Protein AF-A0A9P5JTH3-F1 (afdb_monomer_lite)

Radius of gyration: 14.36 Å; chains: 1; bounding box: 40×23×46 Å

Secondary structure (DSSP, 8-state):
--PPPSSPPHHHHHHHHHT-TT--EEEEE-S-S----------PPPEE-TT--EEEEEE-HHHHHHHHTTEE-TT--EEEEEE-S-S----HHHHHHHHTS-------------

Foldseek 3Di:
DDDPFPDDALVVVLVVLLVCLQDAEEAEADDDQDGDRPPDDDPDAAHENANHQYYADEYALVSVLVNLVRYDHLNHNAYEYHYDPDVDDDRVSVVVSVVVHDDDDHPHPPDDDD

Sequence (114 aa):
MDHPSTYFHPNTLLRWLSFMPLLEALVINFIFPDGHVESHTPTMTSVALPNLHRFRFQGVGTYLEELVHRITAPRLEKLEIEFFNQPTFSVPRFLQFMNTREPHVLEVETGLAS

Structure (mmCIF, N/CA/C/O backbone):
data_AF-A0A9P5JTH3-F1
#
_entry.id   AF-A0A9P5JTH3-F1
#
loop_
_atom_site.group_PDB
_atom_site.id
_atom_site.type_symbol
_atom_site.label_atom_id
_atom_site.label_alt_id
_atom_site.label_comp_id
_atom_site.label_asym_id
_atom_site.label_entity_id
_atom_site.label_seq_id
_atom_site.pdbx_PDB_ins_code
_atom_site.Cartn_x
_atom_site.Cartn_y
_atom_site.Cartn_z
_atom_site.occupancy
_atom_site.B_iso_or_equiv
_atom_site.auth_seq_id
_atom_site.auth_comp_id
_atom_site.auth_asym_id
_atom_site.auth_atom_id
_atom_site.pdbx_PDB_model_num
ATOM 1 N N . MET A 1 1 ? 5.183 -2.692 -31.308 1.00 36.88 1 MET A N 1
ATOM 2 C CA . MET A 1 1 ? 4.786 -3.981 -30.714 1.00 36.88 1 MET A CA 1
ATOM 3 C C . MET A 1 1 ? 4.501 -3.681 -29.266 1.00 36.88 1 MET A C 1
ATOM 5 O O . MET A 1 1 ? 5.443 -3.425 -28.531 1.00 36.88 1 MET A O 1
ATOM 9 N N . ASP A 1 2 ? 3.228 -3.608 -28.904 1.00 42.69 2 ASP A N 1
ATOM 10 C CA . ASP A 1 2 ? 2.807 -3.387 -27.525 1.00 42.69 2 ASP A CA 1
ATOM 11 C C . ASP A 1 2 ? 3.078 -4.672 -26.743 1.00 42.69 2 ASP A C 1
ATOM 13 O O . ASP A 1 2 ? 2.511 -5.728 -27.036 1.00 42.69 2 ASP A O 1
ATOM 17 N N . HIS A 1 3 ? 4.029 -4.621 -25.814 1.00 46.50 3 HIS A N 1
ATOM 18 C CA . HIS A 1 3 ? 4.235 -5.722 -24.885 1.00 46.50 3 HIS A CA 1
ATOM 19 C C . HIS A 1 3 ? 3.020 -5.765 -23.952 1.00 46.50 3 HIS A C 1
ATOM 21 O O . HIS A 1 3 ? 2.685 -4.732 -23.368 1.00 46.50 3 HIS A O 1
ATOM 27 N N . PRO A 1 4 ? 2.321 -6.908 -23.819 1.00 49.25 4 PRO A N 1
ATOM 28 C CA . PRO A 1 4 ? 1.235 -7.008 -22.859 1.00 49.25 4 PRO A CA 1
ATOM 29 C C . PRO A 1 4 ? 1.810 -6.693 -21.481 1.00 49.25 4 PRO A C 1
ATOM 31 O O . PRO A 1 4 ? 2.764 -7.340 -21.050 1.00 49.25 4 PRO A O 1
ATOM 34 N N . SER A 1 5 ? 1.256 -5.684 -20.805 1.00 54.66 5 SER A N 1
ATOM 35 C CA . SER A 1 5 ? 1.673 -5.356 -19.448 1.00 54.66 5 SER A CA 1
ATOM 36 C C . SER A 1 5 ? 1.544 -6.612 -18.592 1.00 54.66 5 SER A C 1
ATOM 38 O O . SER A 1 5 ? 0.446 -7.147 -18.426 1.00 54.66 5 SER A O 1
ATOM 40 N N . THR A 1 6 ? 2.652 -7.082 -18.026 1.00 62.56 6 THR A N 1
ATOM 41 C CA . THR A 1 6 ? 2.651 -8.266 -17.151 1.00 62.56 6 THR A CA 1
ATOM 42 C C . THR A 1 6 ? 1.923 -7.997 -15.825 1.00 62.56 6 THR A C 1
ATOM 44 O O . THR A 1 6 ? 1.679 -8.911 -15.039 1.00 62.56 6 THR A O 1
ATOM 47 N N . TYR A 1 7 ? 1.574 -6.735 -15.559 1.00 68.94 7 TYR A N 1
ATOM 48 C CA . TYR A 1 7 ? 0.823 -6.313 -14.385 1.00 68.94 7 TYR A CA 1
ATOM 49 C C . TYR A 1 7 ? -0.680 -6.378 -14.629 1.00 68.94 7 TYR A C 1
ATOM 51 O O . TYR A 1 7 ? -1.197 -5.865 -15.620 1.00 68.94 7 TYR A O 1
ATOM 59 N N . PHE A 1 8 ? -1.411 -6.940 -13.667 1.00 76.88 8 PHE A N 1
ATOM 60 C CA . PHE A 1 8 ? -2.854 -6.756 -13.614 1.00 76.88 8 PHE A CA 1
ATOM 61 C C . PHE A 1 8 ? -3.169 -5.296 -13.275 1.00 76.88 8 PHE A C 1
ATOM 63 O O . PHE A 1 8 ? -2.574 -4.699 -12.377 1.00 76.88 8 PHE A O 1
ATOM 70 N N . HIS A 1 9 ? -4.137 -4.726 -13.987 1.00 83.50 9 HIS A N 1
ATOM 71 C CA . HIS A 1 9 ? -4.538 -3.333 -13.825 1.00 83.50 9 HIS A CA 1
ATOM 72 C C . HIS A 1 9 ? -4.920 -3.019 -12.356 1.00 83.50 9 HIS A C 1
ATOM 74 O O . HIS A 1 9 ? -5.656 -3.810 -11.755 1.00 83.50 9 HIS A O 1
ATOM 80 N N . PRO A 1 10 ? -4.516 -1.866 -11.774 1.00 84.56 10 PRO A N 1
ATOM 81 C CA . PRO A 1 10 ? -4.825 -1.508 -10.380 1.00 84.56 10 PRO A CA 1
ATOM 82 C C . PRO A 1 10 ? -6.313 -1.642 -10.016 1.00 84.56 10 PRO A C 1
ATOM 84 O O . PRO A 1 10 ? -6.665 -2.164 -8.962 1.00 84.56 10 PRO A O 1
ATOM 87 N N . ASN A 1 11 ? -7.210 -1.251 -10.928 1.00 86.25 11 ASN A N 1
ATOM 88 C CA . ASN A 1 11 ? -8.665 -1.432 -10.782 1.00 86.25 11 ASN A CA 1
ATOM 89 C C . ASN A 1 11 ? -9.090 -2.882 -10.500 1.00 86.25 11 ASN A C 1
ATOM 91 O O . ASN A 1 11 ? -10.015 -3.105 -9.722 1.00 86.25 11 ASN A O 1
ATOM 95 N N . THR A 1 12 ? -8.442 -3.865 -11.127 1.00 87.50 12 THR A N 1
ATOM 96 C CA . THR A 1 12 ? -8.759 -5.283 -10.916 1.00 87.50 1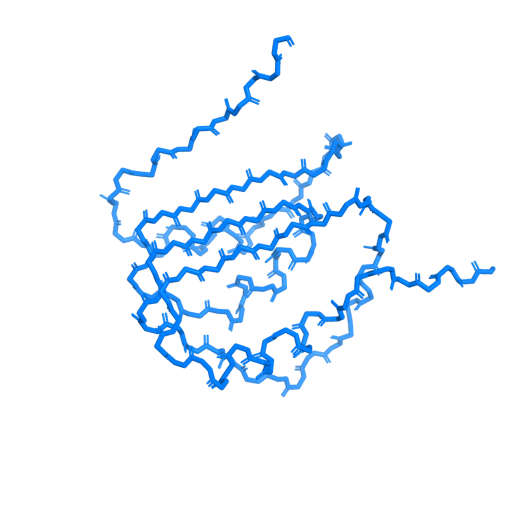2 THR A CA 1
ATOM 97 C C . THR A 1 12 ? -8.444 -5.687 -9.480 1.00 87.50 12 THR A C 1
ATOM 99 O O . THR A 1 12 ? -9.283 -6.292 -8.815 1.00 87.50 12 THR A O 1
ATOM 102 N N . LEU A 1 13 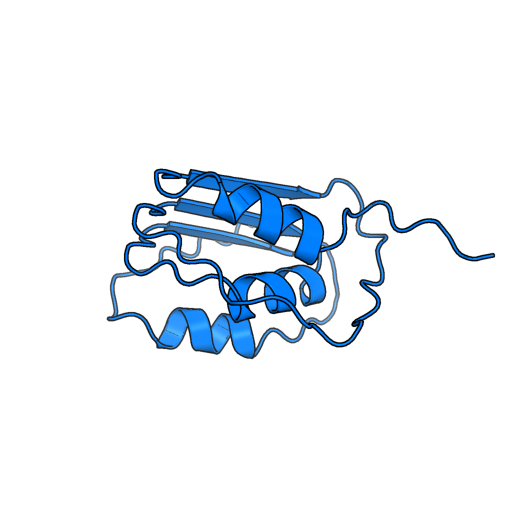? -7.285 -5.264 -8.968 1.00 90.12 13 LEU A N 1
ATOM 103 C CA . LEU A 1 13 ? -6.895 -5.509 -7.582 1.00 90.12 13 LEU A CA 1
ATOM 104 C C . LEU A 1 13 ? -7.827 -4.812 -6.595 1.00 90.12 13 LEU A C 1
ATOM 106 O O . LEU A 1 13 ? -8.325 -5.449 -5.674 1.00 90.12 13 LEU A O 1
ATOM 110 N N . LEU A 1 14 ? -8.106 -3.525 -6.803 1.00 90.56 14 LEU A N 1
ATOM 111 C CA . LEU A 1 14 ? -9.008 -2.760 -5.940 1.00 90.56 14 LEU A CA 1
ATOM 112 C C . LEU A 1 14 ? -10.398 -3.402 -5.870 1.00 90.56 14 LEU A C 1
ATOM 114 O O . LEU A 1 14 ? -11.009 -3.461 -4.804 1.00 90.56 14 LEU A O 1
ATOM 118 N N . ARG A 1 15 ? -10.882 -3.953 -6.987 1.00 91.19 15 ARG A N 1
ATOM 119 C CA . ARG A 1 15 ? -12.152 -4.678 -7.017 1.00 91.19 15 ARG A CA 1
ATOM 120 C C . ARG A 1 15 ? -12.083 -5.916 -6.130 1.00 91.19 15 ARG A C 1
ATOM 122 O O . ARG A 1 15 ? -12.993 -6.129 -5.339 1.00 91.19 15 ARG A O 1
ATOM 129 N N . TRP A 1 16 ? -11.019 -6.708 -6.217 1.00 91.94 16 TRP A N 1
ATOM 130 C CA . TRP A 1 16 ? -10.843 -7.868 -5.340 1.00 91.94 16 TRP A CA 1
ATOM 131 C C . TRP A 1 16 ? -10.734 -7.482 -3.865 1.00 91.94 16 TRP A C 1
ATOM 133 O O . TRP A 1 16 ? -11.398 -8.094 -3.031 1.00 91.94 16 TRP A O 1
ATOM 143 N N . LEU A 1 17 ? -9.985 -6.424 -3.554 1.00 93.12 17 LEU A N 1
ATOM 144 C CA . LEU A 1 17 ? -9.840 -5.906 -2.193 1.00 93.12 17 LEU A CA 1
ATOM 145 C C . LEU A 1 17 ? -11.179 -5.451 -1.599 1.00 93.12 17 LEU A C 1
ATOM 147 O O . LEU A 1 17 ? -11.407 -5.636 -0.407 1.00 93.12 17 LEU A O 1
ATOM 151 N N . SER A 1 18 ? -12.099 -4.933 -2.420 1.00 92.75 18 SER A N 1
ATOM 152 C CA . SER A 1 18 ? -13.436 -4.538 -1.954 1.00 92.75 18 SER A CA 1
ATOM 153 C C . SER A 1 18 ? -14.270 -5.705 -1.404 1.00 92.75 18 SER A C 1
ATOM 155 O O . SER A 1 18 ? -15.150 -5.489 -0.573 1.00 92.75 18 SER A O 1
ATOM 157 N N . PHE A 1 19 ? -13.962 -6.945 -1.798 1.00 94.44 19 PHE A N 1
ATOM 158 C CA . PHE A 1 19 ? -14.603 -8.152 -1.267 1.00 94.44 19 PHE A CA 1
ATOM 159 C C . PHE A 1 19 ? -13.927 -8.694 0.003 1.00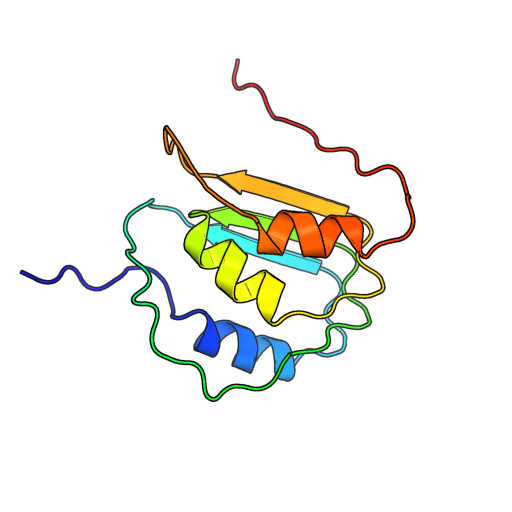 94.44 19 PHE A C 1
ATOM 161 O O . PHE A 1 19 ? -14.367 -9.709 0.540 1.00 94.44 19 PHE A O 1
ATOM 168 N N . MET A 1 20 ? -12.874 -8.037 0.498 1.00 95.38 20 MET A N 1
ATOM 169 C CA . MET A 1 20 ? -12.069 -8.489 1.638 1.00 95.38 20 MET A CA 1
ATOM 170 C C . MET A 1 20 ? -11.987 -7.413 2.741 1.00 95.38 20 MET A C 1
ATOM 172 O O . MET A 1 20 ? -10.896 -6.970 3.095 1.00 95.38 20 MET A O 1
ATOM 176 N N . PRO A 1 21 ? -13.113 -6.987 3.347 1.00 92.62 21 PRO A N 1
ATOM 177 C CA . PRO A 1 21 ? -13.108 -5.926 4.364 1.00 92.62 21 PRO A CA 1
ATOM 178 C C . PRO A 1 21 ? -12.371 -6.315 5.660 1.00 92.62 21 PRO A C 1
ATOM 180 O O . PRO A 1 21 ? -12.001 -5.455 6.458 1.00 92.62 21 PRO A O 1
ATOM 183 N N . LEU A 1 22 ? -12.162 -7.616 5.879 1.00 96.00 22 LEU A N 1
ATOM 184 C CA . LEU A 1 22 ? -11.421 -8.168 7.015 1.00 96.00 22 LEU A CA 1
ATOM 185 C C . LEU A 1 22 ? -9.938 -8.412 6.697 1.00 96.00 22 LEU A C 1
ATOM 187 O O . LEU A 1 22 ? -9.256 -9.061 7.480 1.00 96.00 22 LEU A O 1
ATOM 191 N N . LEU A 1 23 ? -9.437 -7.932 5.552 1.00 97.38 23 LEU A N 1
ATOM 192 C CA . LEU A 1 23 ? -8.037 -8.109 5.186 1.00 97.38 23 LEU A CA 1
ATOM 193 C C . LEU A 1 23 ? -7.127 -7.407 6.197 1.00 97.38 23 LEU A C 1
ATOM 195 O O . LEU A 1 23 ? -7.212 -6.198 6.394 1.00 97.38 23 LEU A O 1
ATOM 199 N N . GLU A 1 24 ? -6.245 -8.190 6.801 1.00 97.12 24 GLU A N 1
ATOM 200 C CA . GLU A 1 24 ? -5.324 -7.756 7.849 1.00 97.12 24 GLU A CA 1
ATOM 201 C C . GLU A 1 24 ? -3.927 -7.424 7.311 1.00 97.12 24 GLU A C 1
ATOM 203 O O . GLU A 1 24 ? -3.296 -6.448 7.725 1.00 97.12 24 GLU A O 1
ATOM 208 N N . ALA A 1 25 ? -3.475 -8.202 6.326 1.00 96.50 25 ALA A N 1
ATOM 209 C CA . ALA A 1 25 ? -2.189 -8.034 5.673 1.00 96.50 25 ALA A CA 1
ATOM 210 C C . ALA A 1 25 ? -2.336 -8.101 4.148 1.00 96.50 25 ALA A C 1
ATOM 212 O O . ALA A 1 25 ? -3.002 -8.992 3.619 1.00 96.50 25 ALA A O 1
ATOM 213 N N . LEU A 1 26 ? -1.676 -7.181 3.444 1.00 95.56 26 LEU A N 1
ATOM 214 C CA . LEU A 1 26 ? -1.596 -7.137 1.986 1.00 95.56 26 LEU A CA 1
ATOM 215 C C . LEU A 1 26 ? -0.129 -7.181 1.563 1.00 95.56 26 LEU A C 1
ATOM 217 O O . LEU A 1 26 ? 0.670 -6.363 2.013 1.00 95.56 26 LEU A O 1
ATOM 221 N N . VAL A 1 27 ? 0.219 -8.118 0.685 1.00 94.81 27 VAL A N 1
ATOM 222 C CA . VAL A 1 27 ? 1.557 -8.221 0.093 1.00 94.81 27 VAL A CA 1
ATOM 223 C C . VAL A 1 27 ? 1.411 -8.239 -1.420 1.00 94.81 27 VAL A C 1
ATOM 225 O O . VAL A 1 27 ? 0.683 -9.069 -1.963 1.00 94.81 27 VAL A O 1
ATOM 228 N N . ILE A 1 28 ? 2.094 -7.321 -2.098 1.00 91.50 28 ILE A N 1
ATOM 229 C CA . ILE A 1 28 ? 2.119 -7.224 -3.558 1.00 91.50 28 ILE A CA 1
ATOM 230 C C . ILE A 1 28 ? 3.576 -7.237 -3.988 1.00 91.50 28 ILE A C 1
ATOM 232 O O . ILE A 1 28 ? 4.287 -6.271 -3.736 1.00 91.50 28 ILE A O 1
ATOM 236 N N . ASN A 1 29 ? 4.000 -8.307 -4.657 1.00 88.75 29 ASN A N 1
ATOM 237 C CA . ASN A 1 29 ? 5.358 -8.433 -5.170 1.00 88.75 29 ASN A CA 1
ATOM 238 C C . ASN A 1 29 ? 5.314 -8.658 -6.676 1.00 88.75 29 ASN A C 1
ATOM 240 O O . ASN A 1 29 ? 4.761 -9.654 -7.150 1.00 88.75 29 ASN A O 1
ATOM 244 N N . PHE A 1 30 ? 5.904 -7.737 -7.425 1.00 84.31 30 PHE A N 1
ATOM 245 C CA . PHE A 1 30 ? 6.140 -7.920 -8.847 1.00 84.31 30 PHE A CA 1
ATOM 246 C C . PHE A 1 30 ? 7.505 -8.576 -9.073 1.00 84.31 30 PHE A C 1
ATOM 248 O O . PHE A 1 30 ? 8.448 -8.347 -8.323 1.00 84.31 30 PHE A O 1
ATOM 255 N N . ILE A 1 31 ? 7.612 -9.386 -10.130 1.00 77.19 31 ILE A N 1
ATOM 256 C CA . ILE A 1 31 ? 8.849 -10.115 -10.472 1.00 77.19 31 ILE A CA 1
ATOM 257 C C . ILE A 1 31 ? 9.693 -9.340 -11.496 1.00 77.19 31 ILE A C 1
ATOM 259 O O . ILE A 1 31 ? 10.917 -9.413 -11.478 1.00 77.19 31 ILE A O 1
ATOM 263 N N . PHE A 1 32 ? 9.051 -8.570 -12.377 1.00 72.25 32 PHE A N 1
ATOM 264 C CA . PHE A 1 32 ? 9.712 -7.838 -13.457 1.00 72.25 32 PHE A CA 1
ATOM 265 C C . PHE A 1 32 ? 9.294 -6.370 -13.439 1.00 72.25 32 PHE A C 1
ATOM 267 O O . PHE A 1 32 ? 8.132 -6.117 -13.126 1.00 72.25 32 PHE A O 1
ATOM 274 N N . PRO A 1 33 ? 10.174 -5.421 -13.813 1.00 65.31 33 PRO A N 1
ATOM 275 C CA . PRO A 1 33 ? 9.883 -3.981 -13.852 1.00 65.31 33 PRO A CA 1
ATOM 276 C C . PRO A 1 33 ? 9.043 -3.534 -15.063 1.00 65.31 33 PRO A C 1
ATOM 278 O O . PRO A 1 33 ? 8.823 -2.338 -15.250 1.00 65.31 33 PRO A O 1
ATOM 281 N N . ASP A 1 34 ? 8.595 -4.473 -15.898 1.00 59.00 34 ASP A N 1
ATOM 282 C CA . ASP A 1 34 ? 8.044 -4.170 -17.214 1.00 59.00 34 ASP A CA 1
ATOM 283 C C . ASP A 1 34 ? 6.519 -4.012 -17.166 1.00 59.00 34 ASP A C 1
ATOM 285 O O . ASP A 1 34 ? 5.735 -4.956 -17.317 1.00 59.00 34 ASP A O 1
ATOM 289 N N . GLY A 1 35 ? 6.096 -2.786 -16.882 1.00 56.75 35 GLY A N 1
ATOM 290 C CA . GLY A 1 35 ? 4.702 -2.404 -16.989 1.00 56.75 35 GLY A CA 1
ATOM 291 C C . GLY A 1 35 ? 4.544 -0.903 -16.884 1.00 56.75 35 GLY A C 1
ATOM 292 O O . GLY A 1 35 ? 4.440 -0.341 -15.793 1.00 56.75 35 GLY A O 1
ATOM 293 N N . HIS A 1 36 ? 4.486 -0.253 -18.044 1.00 56.78 36 HIS A N 1
ATOM 294 C CA . HIS A 1 36 ? 3.842 1.043 -18.136 1.00 56.78 36 HIS A CA 1
ATOM 295 C C . HIS A 1 36 ? 2.369 0.839 -17.772 1.00 56.78 36 HIS A C 1
ATOM 297 O O . HIS A 1 36 ? 1.620 0.185 -18.494 1.00 56.78 36 HIS A O 1
ATOM 303 N N . VAL A 1 37 ? 1.968 1.327 -16.602 1.00 58.75 37 VAL A N 1
ATOM 304 C CA . VAL A 1 37 ? 0.558 1.360 -16.225 1.00 58.75 37 VAL A CA 1
ATOM 305 C C . VAL A 1 37 ? -0.051 2.505 -17.019 1.00 58.75 37 VAL A C 1
ATOM 307 O O . VAL A 1 37 ? 0.161 3.667 -16.672 1.00 58.75 37 VAL A O 1
ATOM 310 N N . GLU A 1 38 ? -0.755 2.193 -18.107 1.00 57.31 38 GLU A N 1
ATOM 311 C CA . GLU A 1 38 ? -1.545 3.202 -18.806 1.00 57.31 38 GLU A CA 1
ATOM 312 C C . GLU A 1 38 ? -2.534 3.801 -17.804 1.00 57.31 38 GLU A C 1
ATOM 314 O O . GLU A 1 38 ? -3.384 3.115 -17.229 1.00 57.31 38 GLU A O 1
ATOM 319 N N . SER A 1 39 ? -2.362 5.093 -17.526 1.00 53.66 39 SER A N 1
ATOM 320 C CA . SER A 1 39 ? -3.200 5.837 -16.593 1.00 53.66 39 SER A CA 1
ATOM 321 C C . SER A 1 39 ? -4.534 6.127 -17.280 1.00 53.66 39 SER A C 1
ATOM 323 O O . SER A 1 39 ? -4.786 7.224 -17.775 1.00 53.66 39 SER A O 1
ATOM 325 N N . HIS A 1 40 ? -5.384 5.110 -17.396 1.00 55.22 40 HIS A N 1
ATOM 326 C CA . HIS A 1 40 ? -6.751 5.316 -17.844 1.00 55.22 40 HIS A CA 1
ATOM 327 C C . HIS A 1 40 ? -7.543 6.000 -16.728 1.00 55.22 40 HIS A C 1
ATOM 329 O O . HIS A 1 40 ? -7.518 5.591 -15.562 1.00 55.22 40 HIS A O 1
ATOM 335 N N . THR A 1 41 ? -8.248 7.061 -17.107 1.00 53.84 41 THR A N 1
ATOM 336 C CA . THR A 1 41 ? -9.151 7.846 -16.263 1.00 53.84 41 THR A CA 1
ATOM 337 C C . THR A 1 41 ? -10.058 6.939 -15.416 1.00 53.84 41 THR A C 1
ATOM 339 O O . THR A 1 41 ? -10.758 6.088 -15.969 1.00 53.84 41 THR A O 1
ATOM 342 N N . PRO A 1 42 ? -10.080 7.074 -14.075 1.00 55.59 42 PRO A N 1
ATOM 343 C CA . PRO A 1 42 ? -10.746 6.085 -13.244 1.00 55.59 42 PRO A CA 1
ATOM 344 C C . PRO A 1 42 ? -12.183 6.455 -12.887 1.00 55.59 42 PRO A C 1
ATOM 346 O O . PRO A 1 42 ? -12.457 7.498 -12.305 1.00 55.59 42 PRO A O 1
ATOM 349 N N . THR A 1 43 ? -13.092 5.520 -13.162 1.00 60.53 43 THR A N 1
ATOM 350 C CA . THR A 1 43 ? -14.500 5.529 -12.719 1.00 60.53 43 THR A CA 1
ATOM 351 C C . THR A 1 43 ? -14.699 4.817 -11.370 1.00 60.53 43 THR A C 1
ATOM 353 O O . THR A 1 43 ? -15.821 4.719 -10.886 1.00 60.53 43 THR A O 1
ATOM 356 N N . MET A 1 44 ? -13.645 4.264 -10.754 1.00 64.38 44 MET A N 1
ATOM 357 C CA . MET A 1 44 ? -13.802 3.369 -9.600 1.00 64.38 44 MET A CA 1
ATOM 358 C C . MET A 1 44 ? -13.630 4.078 -8.252 1.00 64.38 44 MET A C 1
ATOM 360 O O . MET A 1 44 ? -12.658 4.797 -8.033 1.00 64.38 44 MET A O 1
ATOM 364 N N . THR A 1 45 ? -14.587 3.829 -7.358 1.00 75.00 45 THR A N 1
ATOM 365 C CA . THR A 1 45 ? -14.694 4.354 -5.991 1.00 75.00 45 THR A CA 1
ATOM 366 C C . THR A 1 45 ? -13.551 3.861 -5.090 1.00 75.00 45 THR A C 1
ATOM 368 O O . THR A 1 45 ? -13.049 2.752 -5.275 1.00 75.00 45 THR A O 1
ATOM 371 N N . SER A 1 46 ? -13.144 4.685 -4.115 1.00 86.75 46 SER A N 1
ATOM 372 C CA . SER A 1 46 ? -12.161 4.337 -3.073 1.00 86.75 46 SER A CA 1
ATOM 373 C C . SER A 1 46 ? -12.553 3.057 -2.319 1.00 86.75 46 SER A C 1
ATOM 375 O O . SER A 1 46 ? -13.735 2.819 -2.064 1.00 86.75 46 SER A O 1
ATOM 377 N N . VAL A 1 47 ? -11.561 2.246 -1.951 1.00 92.38 47 VAL A N 1
ATOM 378 C CA . VAL A 1 47 ? -11.706 0.998 -1.194 1.00 92.38 47 VAL A CA 1
ATOM 379 C C . VAL A 1 47 ? -11.245 1.228 0.242 1.00 92.38 47 VAL A C 1
ATOM 381 O O . VAL A 1 47 ? -10.100 1.605 0.492 1.00 92.38 47 VAL A O 1
ATOM 384 N N . ALA A 1 48 ? -12.132 0.968 1.200 1.00 93.06 48 ALA A N 1
ATOM 385 C CA . ALA A 1 48 ? -11.794 0.994 2.616 1.00 93.06 48 ALA A CA 1
ATOM 386 C C . ALA A 1 48 ? -11.343 -0.396 3.083 1.00 93.06 48 ALA A C 1
ATOM 388 O O . ALA A 1 48 ? -12.069 -1.377 2.927 1.00 93.06 48 ALA A O 1
ATOM 389 N N . LEU A 1 49 ? -10.165 -0.460 3.697 1.00 95.00 49 LEU A N 1
ATOM 390 C CA . LEU A 1 49 ? -9.595 -1.654 4.315 1.00 95.00 49 LEU A CA 1
ATOM 391 C C . LEU A 1 49 ? -9.397 -1.380 5.814 1.00 95.00 49 LEU A C 1
ATOM 393 O O . LEU A 1 49 ? -8.289 -1.069 6.254 1.00 95.00 49 LEU A O 1
ATOM 397 N N . PRO A 1 50 ? -10.479 -1.425 6.613 1.00 94.12 50 PRO A N 1
ATOM 398 C CA . PRO A 1 50 ? -10.470 -0.942 7.993 1.00 94.12 50 PRO A CA 1
ATOM 399 C C . PRO A 1 50 ? -9.592 -1.774 8.931 1.00 94.12 50 PRO A C 1
ATOM 401 O O . PRO A 1 50 ? -9.142 -1.246 9.941 1.00 94.12 50 PRO A O 1
ATOM 404 N N . ASN A 1 51 ? -9.348 -3.047 8.610 1.00 95.50 51 ASN A N 1
ATOM 405 C CA . ASN A 1 51 ? -8.534 -3.956 9.422 1.00 95.50 51 ASN A CA 1
ATOM 406 C C . ASN A 1 51 ? -7.111 -4.146 8.888 1.00 95.50 51 ASN A C 1
ATOM 408 O O . ASN A 1 51 ? -6.324 -4.870 9.500 1.00 95.50 51 ASN A O 1
ATOM 412 N N . LEU A 1 52 ? -6.770 -3.486 7.776 1.00 96.25 52 LEU A N 1
ATOM 413 C CA . LEU A 1 52 ? -5.452 -3.617 7.179 1.00 96.25 52 LEU A CA 1
ATOM 414 C C . LEU A 1 52 ? -4.430 -2.913 8.061 1.00 96.25 52 LEU A C 1
ATOM 416 O O . LEU A 1 52 ? -4.419 -1.685 8.149 1.00 96.25 52 LEU A O 1
ATOM 420 N N . HIS A 1 53 ? -3.565 -3.712 8.672 1.00 95.19 53 HIS A N 1
ATOM 421 C CA . HIS A 1 53 ? -2.520 -3.245 9.571 1.00 95.19 53 HIS A CA 1
ATOM 422 C C . HIS A 1 53 ? -1.113 -3.499 9.022 1.00 95.19 53 HIS A C 1
ATOM 424 O O . HIS A 1 53 ? -0.169 -2.846 9.460 1.00 95.19 53 HIS A O 1
ATOM 430 N N . ARG A 1 54 ? -0.954 -4.364 8.006 1.00 95.56 54 ARG A N 1
ATOM 431 C CA . ARG A 1 54 ? 0.324 -4.564 7.299 1.00 95.56 54 ARG A CA 1
ATOM 432 C C . ARG A 1 54 ? 0.166 -4.439 5.791 1.00 95.56 54 ARG A C 1
ATOM 434 O O . ARG A 1 54 ? -0.674 -5.109 5.196 1.00 95.56 54 ARG A O 1
ATOM 441 N N . PHE A 1 55 ? 1.018 -3.638 5.164 1.00 95.19 55 PHE A N 1
ATOM 442 C CA . PHE A 1 55 ? 1.089 -3.517 3.713 1.00 95.19 55 PHE A CA 1
ATOM 443 C C . PHE A 1 55 ? 2.541 -3.589 3.252 1.00 95.19 55 PHE A C 1
ATOM 445 O O . PHE A 1 55 ? 3.354 -2.745 3.621 1.00 95.19 55 PHE A O 1
ATOM 452 N N . ARG A 1 56 ? 2.856 -4.588 2.428 1.00 94.69 56 ARG A N 1
ATOM 453 C CA . ARG A 1 56 ? 4.138 -4.701 1.738 1.00 94.69 56 ARG A CA 1
ATOM 454 C C . ARG A 1 56 ? 3.941 -4.570 0.235 1.00 94.69 56 ARG A C 1
ATOM 456 O O . ARG A 1 56 ? 3.062 -5.217 -0.337 1.00 94.69 56 ARG A O 1
ATOM 463 N N . PHE A 1 57 ? 4.785 -3.769 -0.397 1.00 92.19 57 PHE A N 1
ATOM 464 C CA . PHE A 1 57 ? 4.781 -3.543 -1.831 1.00 92.19 57 PHE A CA 1
ATOM 465 C C . PHE A 1 57 ? 6.198 -3.635 -2.400 1.00 92.19 57 PHE A C 1
ATOM 467 O O . PHE A 1 57 ? 7.089 -2.924 -1.950 1.00 92.19 57 PHE A O 1
ATOM 474 N N . GLN A 1 58 ? 6.387 -4.459 -3.425 1.00 90.56 58 GLN A N 1
ATOM 475 C CA . GLN A 1 58 ? 7.595 -4.501 -4.240 1.00 90.56 58 GLN A CA 1
ATOM 476 C C . GLN A 1 58 ? 7.219 -4.282 -5.708 1.00 90.56 58 GLN A C 1
ATOM 478 O O . GLN A 1 58 ? 6.501 -5.105 -6.285 1.00 90.56 58 GLN A O 1
ATOM 483 N N . GLY A 1 59 ? 7.648 -3.172 -6.317 1.00 87.69 59 GLY A N 1
ATOM 484 C CA . GLY A 1 59 ? 7.152 -2.810 -7.646 1.00 87.69 59 GLY A CA 1
ATOM 485 C C . GLY A 1 59 ? 7.536 -1.446 -8.212 1.00 87.69 59 GLY A C 1
ATOM 486 O O . GLY A 1 59 ? 8.498 -0.808 -7.798 1.00 87.69 59 GLY A O 1
ATOM 487 N N . VAL A 1 60 ? 6.746 -0.993 -9.191 1.00 86.06 60 VAL A N 1
ATOM 488 C CA . VAL A 1 60 ? 6.894 0.315 -9.850 1.00 86.06 60 VAL A CA 1
ATOM 489 C C . VAL A 1 60 ? 6.124 1.402 -9.092 1.00 86.06 60 VAL A C 1
ATOM 491 O O . VAL A 1 60 ? 4.979 1.194 -8.687 1.00 86.06 60 VAL A O 1
ATOM 494 N N . GLY A 1 61 ? 6.722 2.592 -8.955 1.00 83.88 61 GLY A N 1
ATOM 495 C CA . GLY A 1 61 ? 6.139 3.713 -8.206 1.00 83.88 61 GLY A CA 1
ATOM 496 C C . GLY A 1 61 ? 4.781 4.196 -8.720 1.00 83.88 61 GLY A C 1
ATOM 497 O O . GLY A 1 61 ? 3.890 4.468 -7.922 1.00 83.88 61 GLY A O 1
ATOM 498 N N . THR A 1 62 ? 4.569 4.223 -10.037 1.00 84.31 62 THR A N 1
ATOM 499 C CA . THR A 1 62 ? 3.278 4.630 -10.625 1.00 84.31 62 THR A CA 1
ATOM 500 C C . THR A 1 62 ? 2.136 3.689 -10.244 1.00 84.31 62 THR A C 1
ATOM 502 O O . THR A 1 62 ? 1.011 4.134 -10.032 1.00 84.31 62 THR A O 1
ATOM 505 N N . TYR A 1 63 ? 2.420 2.393 -10.099 1.00 86.12 63 TYR A N 1
ATOM 506 C CA . TYR A 1 63 ? 1.436 1.419 -9.640 1.00 86.12 63 TYR A CA 1
ATOM 507 C C . TYR A 1 63 ? 1.062 1.664 -8.175 1.00 86.12 63 TYR A C 1
ATOM 509 O O . TYR A 1 63 ? -0.120 1.672 -7.827 1.00 86.12 63 TYR A O 1
ATOM 517 N N . LEU A 1 64 ? 2.066 1.902 -7.323 1.00 88.12 64 LEU A N 1
ATOM 518 C CA . LEU A 1 64 ? 1.851 2.234 -5.916 1.00 88.12 64 LEU A CA 1
ATOM 519 C C . LEU A 1 64 ? 0.996 3.498 -5.772 1.00 88.12 64 LEU A C 1
ATOM 521 O O . LEU A 1 64 ? 0.031 3.486 -5.014 1.00 88.12 64 LEU A O 1
ATOM 525 N N . GLU A 1 65 ? 1.314 4.554 -6.522 1.00 88.50 65 GLU A N 1
ATOM 526 C CA . GLU A 1 65 ? 0.580 5.827 -6.520 1.00 88.50 65 GLU A CA 1
ATOM 527 C C . GLU A 1 65 ? -0.910 5.650 -6.830 1.00 88.50 65 GLU A C 1
ATOM 529 O O . GLU A 1 65 ? -1.764 6.253 -6.177 1.00 88.50 65 GLU A O 1
ATOM 534 N N . GLU A 1 66 ? -1.239 4.797 -7.799 1.00 87.00 66 GLU A N 1
ATOM 535 C CA . GLU A 1 66 ? -2.629 4.504 -8.148 1.00 87.00 66 GLU A CA 1
ATOM 536 C C . GLU A 1 66 ? -3.356 3.696 -7.066 1.00 87.00 66 GLU A C 1
ATOM 538 O O . GLU A 1 66 ? -4.554 3.903 -6.852 1.00 87.00 66 GLU A O 1
ATOM 543 N N . LEU A 1 67 ? -2.651 2.820 -6.346 1.00 89.06 67 LEU A N 1
ATOM 544 C CA . LEU A 1 67 ? -3.228 2.086 -5.221 1.00 89.06 67 LEU A CA 1
ATOM 545 C C . LEU A 1 67 ? -3.474 2.982 -4.010 1.00 89.06 67 LEU A C 1
ATOM 547 O O . LEU A 1 67 ? -4.589 3.021 -3.492 1.00 89.06 67 LEU A O 1
ATOM 551 N N . VAL A 1 68 ? 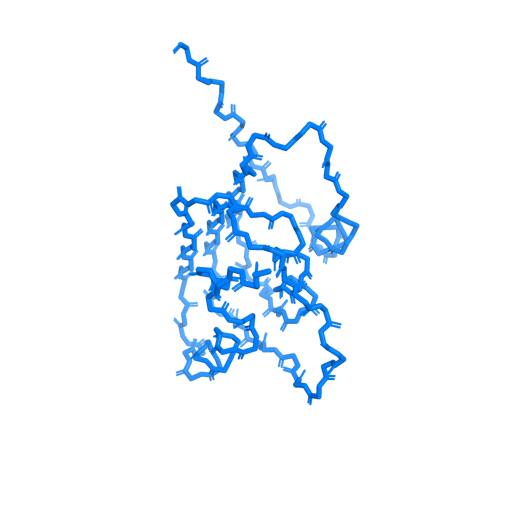-2.456 3.709 -3.553 1.00 88.94 68 VAL A N 1
ATOM 552 C CA . VAL A 1 68 ? -2.537 4.501 -2.313 1.00 88.94 68 VAL A CA 1
ATOM 553 C C . VAL A 1 68 ? -3.477 5.690 -2.445 1.00 88.94 68 VAL A C 1
ATOM 555 O O . VAL A 1 68 ? -4.069 6.111 -1.458 1.00 88.94 68 VAL A O 1
ATOM 558 N N . HIS A 1 69 ? -3.706 6.176 -3.667 1.00 87.75 69 HIS A N 1
ATOM 559 C CA . HIS A 1 69 ? -4.739 7.173 -3.928 1.00 87.75 69 HIS A CA 1
ATOM 560 C C . HIS A 1 69 ? -6.161 6.665 -3.637 1.00 87.75 69 HIS A C 1
ATOM 562 O O . HIS A 1 69 ? -7.064 7.462 -3.393 1.00 87.75 69 HIS A O 1
ATOM 568 N N . ARG A 1 70 ? -6.380 5.345 -3.697 1.00 89.88 70 ARG A N 1
ATOM 569 C CA . ARG A 1 70 ? -7.718 4.735 -3.671 1.00 89.88 70 ARG A CA 1
ATOM 570 C C . ARG A 1 70 ? -7.913 3.728 -2.551 1.00 89.88 70 ARG A C 1
ATOM 572 O O . ARG A 1 70 ? -8.979 3.130 -2.472 1.00 89.88 70 ARG A O 1
ATOM 579 N N . ILE A 1 71 ? -6.912 3.526 -1.705 1.00 90.94 71 ILE A N 1
ATOM 580 C CA . ILE A 1 71 ? -7.016 2.688 -0.517 1.00 90.94 71 ILE A CA 1
ATOM 581 C C . ILE A 1 71 ? -7.081 3.597 0.699 1.00 90.94 71 ILE A C 1
ATOM 583 O O . ILE A 1 71 ? -6.208 4.429 0.925 1.00 90.94 71 ILE A O 1
ATOM 587 N N . THR A 1 72 ? -8.101 3.393 1.523 1.00 91.44 72 THR A N 1
ATOM 588 C CA . THR A 1 72 ? -8.161 3.960 2.870 1.00 91.44 72 THR A CA 1
ATOM 589 C C . THR A 1 72 ? -7.892 2.847 3.872 1.00 91.44 72 THR A C 1
ATOM 591 O O . THR A 1 72 ? -8.695 1.927 4.002 1.00 91.44 72 THR A O 1
ATOM 594 N N . ALA A 1 73 ? -6.765 2.924 4.577 1.00 93.00 73 ALA A N 1
ATOM 595 C CA . ALA A 1 73 ? -6.351 1.942 5.578 1.00 93.00 73 ALA A CA 1
ATOM 596 C C . ALA A 1 73 ? -6.045 2.661 6.905 1.00 93.00 73 ALA A C 1
ATOM 598 O O . ALA A 1 73 ? -4.889 2.991 7.172 1.00 93.00 73 ALA A O 1
ATOM 599 N N . PRO A 1 74 ? -7.073 2.972 7.718 1.00 90.44 74 PRO A N 1
ATOM 600 C CA . PRO A 1 74 ? -6.921 3.809 8.911 1.00 90.44 74 PRO A CA 1
ATOM 601 C C . PRO A 1 74 ? -6.112 3.139 10.029 1.00 90.44 74 PRO A C 1
ATOM 603 O O . PRO A 1 74 ? -5.619 3.829 10.911 1.00 90.44 74 PRO A O 1
ATOM 606 N N . ARG A 1 75 ? -5.979 1.807 10.001 1.00 90.94 75 ARG A N 1
ATOM 607 C CA . ARG A 1 75 ? -5.236 1.018 10.992 1.00 90.94 75 ARG A CA 1
ATOM 608 C C . ARG A 1 75 ? -3.878 0.536 10.483 1.00 90.94 75 ARG A C 1
ATOM 610 O O . ARG A 1 75 ? -3.338 -0.414 11.033 1.00 90.94 75 ARG A O 1
ATOM 617 N N . LEU A 1 76 ? -3.342 1.134 9.416 1.00 92.31 76 LEU A N 1
ATOM 618 C CA . LEU A 1 76 ? -2.091 0.653 8.838 1.00 92.31 76 LEU A CA 1
ATOM 619 C C . LEU A 1 76 ? -0.899 0.986 9.741 1.00 92.31 76 LEU A C 1
ATOM 621 O O . LEU A 1 76 ? -0.457 2.130 9.785 1.00 92.31 76 LEU A O 1
ATOM 625 N N . GLU A 1 77 ? -0.368 -0.034 10.409 1.00 91.12 77 GLU A N 1
ATOM 626 C CA . GLU A 1 77 ? 0.749 0.066 11.354 1.00 91.12 77 GLU A CA 1
ATOM 627 C C . GLU A 1 77 ? 2.096 -0.194 10.674 1.00 91.12 77 GLU A C 1
ATOM 629 O O . GLU A 1 77 ? 3.067 0.512 10.932 1.00 91.12 77 GLU A O 1
ATOM 634 N N . LYS A 1 78 ? 2.158 -1.187 9.777 1.00 90.88 78 LYS A N 1
ATOM 635 C CA . LYS A 1 78 ? 3.384 -1.568 9.067 1.00 90.88 78 LYS A CA 1
ATOM 636 C C . LYS A 1 78 ? 3.262 -1.319 7.571 1.00 90.88 78 LYS A C 1
ATOM 638 O O . LYS A 1 78 ? 2.312 -1.777 6.931 1.00 90.88 78 LYS A O 1
ATOM 643 N N . LEU A 1 79 ? 4.257 -0.637 7.016 1.00 91.19 79 LEU A N 1
ATOM 644 C CA . LEU A 1 79 ? 4.342 -0.299 5.604 1.00 91.19 79 LEU A CA 1
ATOM 645 C C . LEU A 1 79 ? 5.765 -0.546 5.100 1.00 91.19 79 LEU A C 1
ATOM 647 O O . LEU A 1 79 ? 6.691 0.148 5.502 1.00 91.19 79 LEU A O 1
ATOM 651 N N . GLU A 1 80 ? 5.925 -1.530 4.222 1.00 91.38 80 GLU A N 1
ATOM 652 C CA . GLU A 1 80 ? 7.209 -1.914 3.629 1.00 91.38 80 GLU A CA 1
ATOM 653 C C . GLU A 1 80 ? 7.147 -1.692 2.120 1.00 91.38 80 GLU A C 1
ATOM 655 O O . GLU A 1 80 ? 6.279 -2.256 1.451 1.00 91.38 80 GLU A O 1
ATOM 660 N N . ILE A 1 81 ? 8.043 -0.872 1.571 1.00 89.62 81 ILE A N 1
ATOM 661 C CA . ILE A 1 81 ? 8.066 -0.573 0.137 1.00 89.62 81 ILE A CA 1
ATOM 662 C C . ILE A 1 81 ? 9.462 -0.769 -0.426 1.00 89.62 81 ILE A C 1
ATOM 664 O O . ILE A 1 81 ? 10.430 -0.194 0.062 1.00 89.62 81 ILE A O 1
ATOM 668 N N . GLU A 1 82 ? 9.526 -1.532 -1.507 1.00 88.88 82 GLU A N 1
ATOM 669 C CA . GLU A 1 82 ? 10.730 -1.791 -2.275 1.00 88.88 82 GLU A CA 1
ATOM 670 C C . GLU A 1 82 ? 10.455 -1.443 -3.743 1.00 88.88 82 GLU A C 1
ATOM 672 O O . GLU A 1 82 ? 9.690 -2.113 -4.440 1.00 88.88 82 GLU A O 1
ATOM 677 N N . PHE A 1 83 ? 11.035 -0.351 -4.232 1.00 85.44 83 PHE A N 1
ATOM 678 C CA . PHE A 1 83 ? 10.927 -0.032 -5.652 1.00 85.44 83 PHE A CA 1
ATOM 679 C C . PHE A 1 83 ? 11.909 -0.884 -6.449 1.00 85.44 83 PHE A C 1
ATOM 681 O O . PHE A 1 83 ? 13.033 -1.124 -6.007 1.00 85.44 83 PHE A O 1
ATOM 688 N N . PHE A 1 84 ? 11.522 -1.295 -7.657 1.00 81.12 84 PHE A N 1
ATOM 689 C CA . PHE A 1 84 ? 12.517 -1.780 -8.614 1.00 81.12 84 PHE A CA 1
ATOM 690 C C . PHE A 1 84 ? 13.579 -0.708 -8.855 1.00 81.12 84 PHE A C 1
ATOM 692 O O . PHE A 1 84 ? 13.253 0.467 -8.724 1.00 81.12 84 PHE A O 1
ATOM 699 N N . ASN A 1 85 ? 14.797 -1.122 -9.239 1.00 67.25 85 ASN A N 1
ATOM 700 C CA . ASN A 1 85 ? 15.992 -0.303 -9.525 1.00 67.25 85 ASN A CA 1
ATOM 701 C C . ASN A 1 85 ? 15.752 0.819 -10.563 1.00 67.25 85 ASN A C 1
ATOM 703 O O . ASN A 1 85 ? 16.323 0.830 -11.653 1.00 67.25 85 ASN A O 1
ATOM 707 N N . GLN A 1 86 ? 14.882 1.764 -10.234 1.00 67.19 86 GLN A N 1
ATOM 708 C CA . GLN A 1 86 ? 14.512 2.917 -11.022 1.00 67.19 86 GLN A CA 1
ATOM 709 C C . GLN A 1 86 ? 15.373 4.077 -10.526 1.00 67.19 86 GLN A C 1
ATOM 711 O O . GLN A 1 86 ? 15.337 4.394 -9.336 1.00 67.19 86 GLN A O 1
ATOM 716 N N . PRO A 1 87 ? 16.161 4.712 -11.410 1.00 62.00 87 PRO A N 1
ATOM 717 C CA . PRO A 1 87 ? 17.090 5.767 -11.010 1.00 62.00 87 PRO A CA 1
ATOM 718 C C . PRO A 1 87 ? 16.370 6.993 -10.435 1.00 62.00 87 PRO A C 1
ATOM 720 O O . PRO A 1 87 ? 16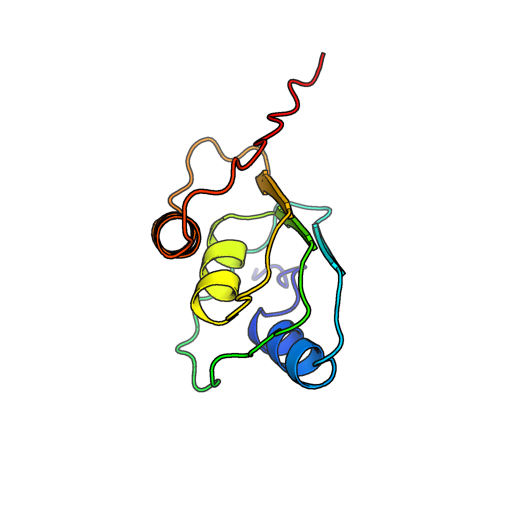.959 7.744 -9.664 1.00 62.00 87 PRO A O 1
ATOM 723 N N . THR A 1 88 ? 15.098 7.189 -10.788 1.00 66.88 88 THR A N 1
ATOM 724 C CA . THR A 1 88 ? 14.231 8.236 -10.253 1.00 66.88 88 THR A CA 1
ATOM 725 C C . THR A 1 88 ? 12.786 7.743 -10.188 1.00 66.88 88 THR A C 1
ATOM 727 O O . THR A 1 88 ? 12.289 7.107 -11.116 1.00 66.88 88 THR A O 1
ATOM 730 N N . PHE A 1 89 ? 12.090 8.061 -9.097 1.00 69.12 89 PHE A N 1
ATOM 731 C CA . PHE A 1 89 ? 10.646 7.873 -8.969 1.00 69.12 89 PHE A CA 1
ATOM 732 C C . PHE A 1 89 ? 10.035 9.068 -8.233 1.00 69.12 89 PHE A C 1
ATOM 734 O O . PHE A 1 89 ? 10.665 9.675 -7.368 1.00 69.12 89 PHE A O 1
ATOM 741 N N . SER A 1 90 ? 8.804 9.426 -8.596 1.00 77.75 90 SER A N 1
ATOM 742 C CA . SER A 1 90 ? 8.022 10.456 -7.912 1.00 77.75 90 SER A CA 1
ATOM 743 C C . SER A 1 90 ? 6.784 9.802 -7.323 1.00 77.75 90 SER A C 1
ATOM 745 O O . SER A 1 90 ? 6.019 9.174 -8.052 1.00 77.75 90 SER A O 1
ATOM 747 N N . VAL A 1 91 ? 6.624 9.923 -6.005 1.00 81.88 91 VAL A N 1
ATOM 748 C CA . VAL A 1 91 ? 5.530 9.291 -5.260 1.00 81.88 91 VAL A CA 1
ATOM 749 C C . VAL A 1 91 ? 4.820 10.288 -4.317 1.00 81.88 91 VAL A C 1
ATOM 751 O O . VAL A 1 91 ? 4.835 10.137 -3.094 1.00 81.88 91 VAL A O 1
ATOM 754 N N . PRO A 1 92 ? 4.241 11.384 -4.848 1.00 85.44 92 PRO A N 1
ATOM 755 C CA . PRO A 1 92 ? 3.653 12.438 -4.023 1.00 85.44 92 PRO A CA 1
ATOM 756 C C . PRO A 1 92 ? 2.392 11.993 -3.270 1.00 85.44 92 PRO A C 1
ATOM 758 O O . PRO A 1 92 ? 2.207 12.399 -2.119 1.00 85.44 92 PRO A O 1
ATOM 761 N N . ARG A 1 93 ? 1.523 11.161 -3.865 1.00 84.12 93 ARG A N 1
ATOM 762 C CA . ARG A 1 93 ? 0.300 10.701 -3.183 1.00 84.12 93 ARG A CA 1
ATOM 763 C C . ARG A 1 93 ? 0.642 9.696 -2.098 1.00 84.12 93 ARG A C 1
ATOM 765 O O . ARG A 1 93 ? -0.012 9.679 -1.059 1.00 84.12 93 ARG A O 1
ATOM 772 N N . PHE A 1 94 ? 1.688 8.907 -2.303 1.00 84.12 94 PHE A N 1
ATOM 773 C CA . PHE A 1 94 ? 2.236 8.041 -1.277 1.00 84.12 94 PHE A CA 1
ATOM 774 C C . PHE A 1 94 ? 2.747 8.832 -0.066 1.00 84.12 94 PHE A C 1
ATOM 776 O O . PHE A 1 94 ? 2.392 8.515 1.069 1.00 84.12 94 PHE A O 1
ATOM 783 N N . LEU A 1 95 ? 3.516 9.902 -0.294 1.00 84.00 95 LEU A N 1
ATOM 784 C CA . LEU A 1 95 ? 3.965 10.784 0.789 1.00 84.00 95 LEU A CA 1
ATOM 785 C C . LEU A 1 95 ? 2.776 11.396 1.538 1.00 84.00 95 LEU A C 1
ATOM 787 O O . LEU A 1 95 ? 2.766 11.419 2.767 1.00 84.00 95 LEU A O 1
ATOM 791 N N . GLN A 1 96 ? 1.742 11.838 0.818 1.00 83.38 96 GLN A N 1
ATOM 792 C CA . GLN A 1 96 ? 0.516 12.345 1.436 1.00 83.38 96 GLN A CA 1
ATOM 793 C C . GLN A 1 96 ? -0.184 11.273 2.281 1.00 83.38 96 GLN A C 1
ATOM 795 O O . GLN A 1 96 ? -0.562 11.550 3.415 1.00 83.38 96 GLN A O 1
ATOM 800 N N . PHE A 1 97 ? -0.310 10.055 1.758 1.00 82.50 97 PHE A N 1
ATOM 801 C CA . PHE A 1 97 ? -0.917 8.914 2.442 1.00 82.50 97 PHE A CA 1
ATOM 802 C C . PHE A 1 97 ? -0.201 8.553 3.751 1.00 82.50 97 PHE A C 1
ATOM 804 O O . PHE A 1 97 ? -0.857 8.164 4.721 1.00 82.50 97 PHE A O 1
ATOM 811 N N . MET A 1 98 ? 1.125 8.718 3.805 1.00 80.31 98 MET A N 1
ATOM 812 C CA . MET A 1 98 ? 1.891 8.590 5.048 1.00 80.31 98 MET A CA 1
ATOM 813 C C . MET A 1 98 ? 1.662 9.776 5.991 1.00 80.31 98 MET A C 1
ATOM 815 O O . MET A 1 98 ? 1.413 9.566 7.173 1.00 80.31 98 MET A O 1
ATOM 819 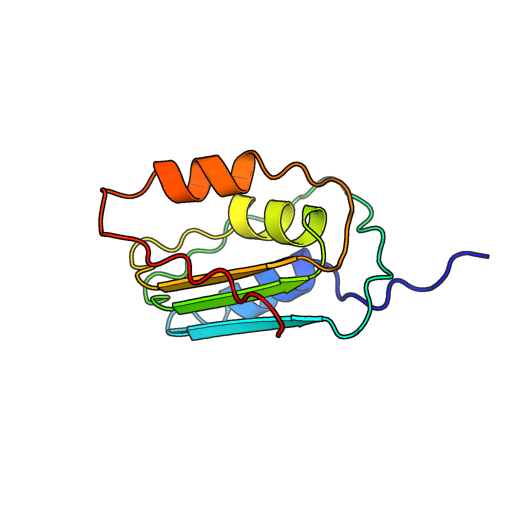N N . ASN A 1 99 ? 1.689 11.008 5.475 1.00 78.00 99 ASN A N 1
ATOM 820 C CA . ASN A 1 99 ? 1.561 12.232 6.278 1.00 78.00 99 ASN A CA 1
ATOM 821 C C . ASN A 1 99 ? 0.165 12.434 6.884 1.00 78.00 99 ASN A C 1
ATOM 823 O O . ASN A 1 99 ? 0.020 13.142 7.874 1.00 78.00 99 ASN A O 1
ATOM 827 N N . THR A 1 100 ? -0.874 11.831 6.305 1.00 68.06 100 THR A N 1
ATOM 828 C CA . THR A 1 100 ? -2.237 11.857 6.860 1.00 68.06 100 THR A CA 1
ATOM 829 C C . THR A 1 100 ? -2.425 10.952 8.081 1.00 68.06 100 THR A C 1
ATOM 831 O O . THR A 1 100 ? -3.534 10.864 8.603 1.00 68.06 100 THR A O 1
ATOM 834 N N . ARG A 1 101 ? -1.373 10.264 8.537 1.00 62.91 101 ARG A N 1
ATOM 835 C CA . ARG A 1 101 ? -1.402 9.396 9.717 1.00 62.91 101 ARG A CA 1
ATOM 836 C C . ARG A 1 101 ? -0.749 10.110 10.887 1.00 62.91 101 ARG A C 1
ATOM 838 O O . ARG A 1 101 ? 0.284 10.752 10.724 1.00 62.91 101 ARG A O 1
ATOM 845 N N . GLU A 1 102 ? -1.348 9.990 12.067 1.00 53.44 102 GLU A N 1
ATOM 846 C CA . GLU A 1 102 ? -0.708 10.438 13.303 1.00 53.44 102 GLU A CA 1
ATOM 847 C C . GLU A 1 102 ? 0.663 9.749 13.454 1.00 53.44 102 GLU A C 1
ATOM 849 O O . GLU A 1 102 ? 0.804 8.585 13.066 1.00 53.44 102 GLU A O 1
ATOM 854 N N . PRO A 1 103 ? 1.691 10.453 13.962 1.00 47.03 103 PRO A N 1
ATOM 855 C CA . PRO A 1 103 ? 3.065 9.970 13.957 1.00 47.03 103 PRO A CA 1
ATOM 856 C C . PRO A 1 103 ? 3.241 8.801 14.934 1.00 47.03 103 PRO A C 1
ATOM 858 O O . PRO A 1 103 ? 3.619 8.981 16.088 1.00 47.03 103 PRO A O 1
ATOM 861 N N . HIS A 1 104 ? 3.007 7.585 14.453 1.00 51.62 104 HIS A N 1
ATOM 862 C CA . HIS A 1 104 ? 3.589 6.375 15.015 1.00 51.62 104 HIS A CA 1
ATOM 863 C C . HIS A 1 104 ? 4.803 5.997 14.171 1.00 51.62 104 HIS A C 1
ATOM 865 O O . HIS A 1 104 ? 4.754 6.029 12.943 1.00 51.62 104 HIS A O 1
ATOM 871 N N . VAL A 1 105 ? 5.915 5.724 14.855 1.00 45.53 105 VAL A N 1
ATOM 872 C CA . VAL A 1 105 ? 7.242 5.474 14.282 1.00 45.53 105 VAL A CA 1
ATOM 873 C C . VAL A 1 105 ? 7.151 4.409 13.187 1.00 45.53 105 VAL A C 1
ATOM 875 O O . VAL A 1 105 ? 6.979 3.228 13.470 1.00 45.53 105 VAL A O 1
ATOM 878 N N . LEU A 1 106 ? 7.256 4.843 11.931 1.00 51.62 106 LEU A N 1
ATOM 879 C CA . LEU A 1 106 ? 7.420 3.958 10.788 1.00 51.62 106 LEU A CA 1
ATOM 880 C C . LEU A 1 106 ? 8.897 3.560 10.741 1.00 51.62 106 LEU A C 1
ATOM 882 O O . LEU A 1 106 ? 9.744 4.359 10.341 1.00 51.62 106 LEU A O 1
ATOM 886 N N . GLU A 1 107 ? 9.219 2.339 11.168 1.00 44.12 107 GLU A N 1
ATOM 887 C CA . GLU A 1 107 ? 10.497 1.717 10.817 1.00 44.12 107 GLU A CA 1
ATOM 888 C C . GLU A 1 107 ? 10.494 1.447 9.312 1.00 44.12 107 GLU A C 1
ATOM 890 O O . GLU A 1 107 ? 9.967 0.448 8.822 1.00 44.12 107 GLU A O 1
ATOM 895 N N . VAL A 1 108 ? 11.054 2.391 8.559 1.00 49.56 108 VAL A N 1
ATOM 896 C CA . VAL A 1 108 ? 11.417 2.182 7.162 1.00 49.56 108 VAL A CA 1
ATOM 897 C C . VAL A 1 108 ? 12.748 1.437 7.170 1.00 49.56 108 VAL A C 1
ATOM 899 O O . VAL A 1 108 ? 13.815 2.048 7.183 1.00 49.56 108 VAL A O 1
ATOM 902 N N . GLU A 1 109 ? 12.698 0.107 7.207 1.00 46.00 109 GLU A N 1
ATOM 903 C CA . GLU A 1 109 ? 13.890 -0.710 6.985 1.00 46.00 109 GLU A CA 1
ATOM 904 C C . GLU A 1 109 ? 14.277 -0.630 5.503 1.00 46.00 109 GLU A C 1
ATOM 906 O O . GLU A 1 109 ? 13.756 -1.344 4.647 1.00 46.00 109 GLU A O 1
ATOM 911 N N . THR A 1 110 ? 15.199 0.276 5.179 1.00 49.62 110 THR A N 1
ATOM 912 C CA . THR A 1 110 ? 15.892 0.258 3.892 1.00 49.62 110 THR A CA 1
ATOM 913 C C . THR A 1 110 ? 16.884 -0.899 3.905 1.00 49.62 110 THR A C 1
ATOM 915 O O . THR A 1 110 ? 17.964 -0.793 4.487 1.00 49.62 110 THR A O 1
ATOM 918 N N . GLY A 1 111 ? 16.517 -2.013 3.276 1.00 46.47 111 GLY A N 1
ATOM 919 C CA . GLY A 1 111 ? 17.440 -3.113 3.028 1.00 46.47 111 GLY A CA 1
ATOM 920 C C . GLY A 1 111 ? 18.563 -2.664 2.094 1.00 46.47 111 GLY A C 1
ATOM 921 O O . GLY A 1 111 ? 18.373 -2.593 0.883 1.00 46.47 111 GLY A O 1
ATOM 922 N N . LEU A 1 112 ? 19.740 -2.365 2.652 1.00 48.47 112 LEU A N 1
ATOM 923 C CA . LEU A 1 112 ? 20.984 -2.365 1.888 1.00 48.47 112 LEU A CA 1
ATOM 924 C C . LEU A 1 112 ? 21.325 -3.826 1.573 1.00 48.47 112 LEU A C 1
ATOM 926 O O . LEU A 1 112 ? 21.648 -4.601 2.473 1.00 48.47 112 LEU A O 1
ATOM 930 N N . ALA A 1 113 ? 21.257 -4.197 0.297 1.00 45.88 113 ALA A N 1
ATOM 931 C CA . ALA A 1 113 ? 21.898 -5.413 -0.182 1.00 45.88 113 ALA A CA 1
ATOM 932 C C . ALA A 1 113 ? 23.413 -5.307 0.081 1.00 45.88 113 ALA A C 1
ATOM 934 O O . ALA A 1 113 ? 24.040 -4.325 -0.322 1.00 45.88 113 ALA A O 1
ATOM 935 N N . SER A 1 114 ? 23.961 -6.286 0.809 1.00 51.22 114 SER A N 1
ATOM 936 C CA . SER A 1 114 ? 25.409 -6.517 0.944 1.00 51.22 114 SER A CA 1
ATOM 937 C C . SER A 1 114 ? 25.938 -7.337 -0.224 1.00 51.22 114 SER A C 1
ATOM 939 O O . SER A 1 114 ? 25.170 -8.192 -0.722 1.00 51.22 114 SER A O 1
#

Organism: NCBI:txid152965

pLDDT: mean 77.31, std 17.29, range [36.88, 97.38]